Protein AF-A0A382UYC3-F1 (afdb_monomer_lite)

Secondary structure (DSSP, 8-state):
------------HHHHHHHHHHHHHHHHHHTSTTTTT--EEEEEEEEEPSEEEEEE--SSSEEEEEE-SS-EEEEETTEEEE--SEEEEEE-HHHHHHHT-----EEEEESS-EEEEEEEEE-TT-S-TTS--S--

Structure (mmCIF, N/CA/C/O backbone):
data_AF-A0A382UYC3-F1
#
_entry.id   AF-A0A382UYC3-F1
#
loop_
_atom_site.group_PDB
_atom_site.id
_atom_site.type_symbol
_atom_site.label_atom_id
_atom_site.label_alt_id
_atom_site.label_comp_id
_atom_site.label_asym_id
_atom_site.label_entity_id
_atom_site.label_seq_id
_atom_site.pdbx_PDB_ins_code
_atom_site.Cartn_x
_atom_site.Cartn_y
_atom_site.Cartn_z
_atom_site.occupancy
_atom_site.B_iso_or_equiv
_atom_site.auth_seq_id
_atom_site.auth_comp_id
_atom_site.auth_asym_id
_atom_site.auth_atom_id
_atom_site.pdbx_PDB_model_num
ATOM 1 N N . MET A 1 1 ? 4.127 17.637 6.232 1.00 26.69 1 MET A N 1
ATOM 2 C CA . MET A 1 1 ? 4.105 16.159 6.238 1.00 26.69 1 MET A CA 1
ATOM 3 C C . MET A 1 1 ? 5.330 15.734 7.036 1.00 26.69 1 MET A C 1
ATOM 5 O O . MET A 1 1 ? 6.407 16.186 6.683 1.00 26.69 1 MET A O 1
ATOM 9 N N . CYS A 1 2 ? 5.192 15.047 8.176 1.00 22.38 2 CYS A N 1
ATOM 10 C CA . CYS A 1 2 ? 6.377 14.653 8.950 1.00 22.38 2 CYS A CA 1
ATOM 11 C C . CYS A 1 2 ? 7.060 13.483 8.245 1.00 22.38 2 CYS A C 1
ATOM 13 O O . CYS A 1 2 ? 6.555 12.362 8.285 1.00 22.38 2 CYS A O 1
ATOM 15 N N . ASP A 1 3 ? 8.178 13.787 7.595 1.00 27.44 3 ASP A N 1
ATOM 16 C CA . ASP A 1 3 ? 9.109 12.823 7.032 1.00 27.44 3 ASP A CA 1
ATOM 17 C C . ASP A 1 3 ? 9.679 11.970 8.174 1.00 27.44 3 ASP A C 1
ATOM 19 O O . ASP A 1 3 ? 10.263 12.488 9.131 1.00 27.44 3 ASP A O 1
ATOM 23 N N . TRP A 1 4 ? 9.428 10.662 8.140 1.00 39.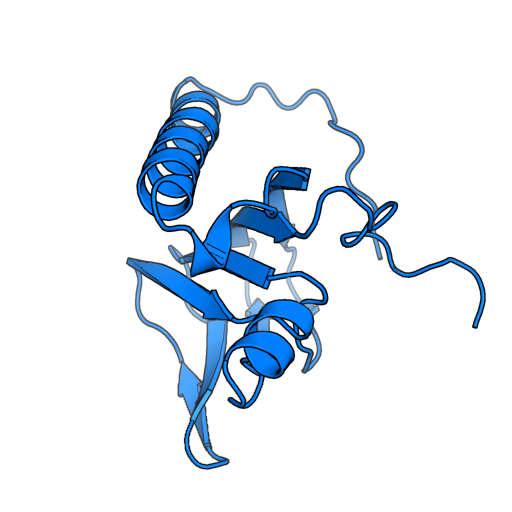66 4 TRP A N 1
ATOM 24 C CA . TRP A 1 4 ? 9.997 9.743 9.122 1.00 39.66 4 TRP A CA 1
ATOM 25 C C . TRP A 1 4 ? 11.339 9.236 8.602 1.00 39.66 4 TRP A C 1
ATOM 27 O O . TRP A 1 4 ? 11.449 8.176 7.985 1.00 39.66 4 TRP A O 1
ATOM 37 N N . THR A 1 5 ? 12.381 9.999 8.923 1.00 33.06 5 THR A N 1
ATOM 38 C CA . THR A 1 5 ? 13.711 9.460 9.217 1.00 33.06 5 THR A CA 1
ATOM 39 C C . THR A 1 5 ? 13.548 8.397 10.311 1.00 33.06 5 THR A C 1
ATOM 41 O O . THR A 1 5 ? 12.766 8.635 11.236 1.00 33.06 5 THR A O 1
ATOM 44 N N . PRO A 1 6 ? 14.233 7.236 10.261 1.00 32.38 6 PRO A N 1
ATOM 45 C CA . PRO A 1 6 ? 14.089 6.200 11.277 1.00 32.38 6 PRO A CA 1
ATOM 46 C C . PRO A 1 6 ? 14.521 6.735 12.649 1.00 32.38 6 PRO A C 1
ATOM 48 O O . PRO A 1 6 ? 15.692 6.720 13.026 1.00 32.38 6 PRO A O 1
ATOM 51 N N . GLY A 1 7 ? 13.554 7.254 13.402 1.00 27.41 7 GLY A N 1
ATOM 52 C CA . GLY A 1 7 ? 13.707 7.590 14.800 1.00 27.41 7 GLY A CA 1
ATOM 53 C C . GLY A 1 7 ? 13.835 6.297 15.588 1.00 27.41 7 GLY A C 1
ATOM 54 O O . GLY A 1 7 ? 13.069 5.358 15.376 1.00 27.41 7 GLY A O 1
ATOM 55 N N . LYS A 1 8 ? 14.810 6.263 16.498 1.00 33.44 8 LYS A N 1
ATOM 56 C CA . LYS A 1 8 ? 15.033 5.212 17.497 1.00 33.44 8 LYS A CA 1
ATOM 57 C C . LYS A 1 8 ? 13.785 5.018 18.374 1.00 33.44 8 LYS A C 1
ATOM 59 O O . LYS A 1 8 ? 13.732 5.490 19.503 1.00 33.44 8 LYS A O 1
ATOM 64 N N . SER A 1 9 ? 12.770 4.342 17.857 1.00 37.44 9 SER A N 1
ATOM 65 C CA . SER A 1 9 ? 11.746 3.691 18.663 1.00 37.44 9 SER A CA 1
ATOM 66 C C . SER A 1 9 ? 12.260 2.283 18.974 1.00 37.44 9 SER A C 1
ATOM 68 O O . SER A 1 9 ? 12.823 1.655 18.073 1.00 37.44 9 SER A O 1
ATOM 70 N N . PRO A 1 10 ? 12.129 1.765 20.209 1.00 40.53 10 PRO A N 1
ATOM 71 C CA . PRO A 1 10 ? 12.498 0.394 20.538 1.00 40.53 10 PRO A CA 1
ATOM 72 C C . PRO A 1 10 ? 11.460 -0.532 19.896 1.00 40.53 10 PRO A C 1
ATOM 74 O O . PRO A 1 10 ? 10.530 -1.010 20.540 1.00 40.53 10 PRO A O 1
ATOM 77 N N . MET A 1 11 ? 11.545 -0.704 18.581 1.00 49.94 11 MET A N 1
ATOM 78 C CA . MET A 1 11 ? 10.625 -1.541 17.835 1.00 49.94 11 MET A CA 1
ATOM 79 C C . MET A 1 11 ? 10.930 -2.989 18.195 1.00 49.94 11 MET A C 1
ATOM 81 O O . MET A 1 11 ? 12.002 -3.510 17.896 1.00 49.94 11 MET A O 1
ATOM 85 N N . GLY A 1 12 ? 9.999 -3.613 18.916 1.00 48.03 12 GLY A N 1
ATOM 86 C CA . GLY A 1 12 ? 10.095 -5.017 19.281 1.00 48.03 12 GLY A CA 1
ATOM 87 C C . GLY A 1 12 ? 10.152 -5.936 18.047 1.00 48.03 12 GLY A C 1
ATOM 88 O O . GLY A 1 12 ? 9.892 -5.496 16.924 1.00 48.03 12 GLY A O 1
ATOM 89 N N . PRO A 1 13 ? 10.431 -7.235 18.248 1.00 52.75 13 PRO A N 1
ATOM 90 C CA . PRO A 1 13 ? 10.654 -8.224 17.183 1.00 52.75 13 PRO A CA 1
ATOM 91 C C . PRO A 1 13 ? 9.578 -8.278 16.081 1.00 52.75 13 PRO A C 1
ATOM 93 O O . PRO A 1 13 ? 9.873 -8.668 14.954 1.00 52.75 13 PRO A O 1
ATOM 96 N N . ALA A 1 14 ? 8.343 -7.865 16.384 1.00 62.62 14 ALA A N 1
ATOM 97 C CA . ALA A 1 14 ? 7.197 -7.920 15.479 1.00 62.62 14 ALA A CA 1
ATOM 98 C C . ALA A 1 14 ? 7.335 -7.024 14.236 1.00 62.62 14 ALA A C 1
ATOM 100 O O . ALA A 1 14 ? 6.957 -7.435 13.143 1.00 62.62 14 ALA A O 1
ATOM 101 N N . ALA A 1 15 ? 7.903 -5.824 14.368 1.00 61.69 15 ALA A N 1
ATOM 102 C CA . ALA A 1 15 ? 7.988 -4.912 13.231 1.00 61.69 15 ALA A CA 1
ATOM 103 C C . ALA A 1 15 ? 9.185 -5.212 12.316 1.00 61.69 15 ALA A C 1
ATOM 105 O O . ALA A 1 15 ? 9.078 -5.080 11.102 1.00 61.69 15 ALA A O 1
ATOM 106 N N . THR A 1 16 ? 10.296 -5.700 12.876 1.00 64.44 16 THR A N 1
ATOM 107 C CA . THR A 1 16 ? 11.390 -6.265 12.072 1.00 64.44 16 THR A CA 1
ATOM 108 C C . THR A 1 16 ? 10.904 -7.483 11.292 1.00 64.44 16 THR A C 1
ATOM 110 O O . THR A 1 16 ? 11.181 -7.595 10.101 1.00 64.44 16 THR A O 1
ATOM 113 N N . LYS A 1 17 ? 10.129 -8.366 11.939 1.00 69.50 17 LYS A N 1
ATOM 114 C CA . LYS A 1 17 ? 9.508 -9.507 11.265 1.00 69.50 17 LYS A CA 1
ATOM 115 C C . LYS A 1 17 ? 8.581 -9.053 10.133 1.00 69.50 17 LYS A C 1
ATOM 117 O O . LYS A 1 17 ? 8.694 -9.593 9.045 1.00 69.50 17 LYS A O 1
ATOM 122 N N . TRP A 1 18 ? 7.752 -8.029 10.350 1.00 71.25 18 TRP A N 1
ATOM 123 C CA . TRP A 1 18 ? 6.901 -7.455 9.302 1.00 71.25 18 TRP A CA 1
ATOM 124 C C . TRP A 1 18 ? 7.694 -7.020 8.066 1.00 71.25 18 TRP A C 1
ATOM 126 O O . TRP A 1 18 ? 7.353 -7.402 6.951 1.00 71.25 18 TRP A O 1
ATOM 136 N N . CYS A 1 19 ? 8.772 -6.251 8.251 1.00 66.50 19 CYS A N 1
ATOM 137 C CA . CYS A 1 19 ? 9.595 -5.804 7.128 1.00 66.50 19 CYS A CA 1
ATOM 138 C C . CYS A 1 19 ? 10.196 -6.984 6.352 1.00 66.50 19 CYS A C 1
ATOM 140 O O . CYS A 1 19 ? 10.215 -6.949 5.125 1.00 66.50 19 CYS A O 1
ATOM 142 N N . MET A 1 20 ? 10.651 -8.025 7.058 1.00 69.31 20 MET A N 1
ATOM 143 C CA . MET A 1 20 ? 11.196 -9.235 6.435 1.00 69.31 20 MET A CA 1
ATOM 144 C C . MET A 1 20 ? 10.120 -10.057 5.717 1.00 69.31 20 MET A C 1
ATOM 146 O O . MET A 1 20 ? 10.349 -10.499 4.597 1.00 69.31 20 MET A O 1
ATOM 150 N N . ASP A 1 21 ? 8.945 -10.233 6.326 1.00 76.12 21 ASP A N 1
ATOM 151 C CA . ASP A 1 21 ? 7.820 -10.952 5.723 1.00 76.12 21 ASP A CA 1
ATOM 152 C C . ASP A 1 21 ? 7.339 -10.243 4.447 1.00 76.12 21 ASP A C 1
ATOM 154 O O . ASP A 1 21 ? 7.109 -10.894 3.432 1.00 76.12 21 ASP A O 1
ATOM 158 N N . MET A 1 22 ? 7.227 -8.908 4.471 1.00 75.19 22 MET A N 1
ATOM 159 C CA . MET A 1 22 ? 6.830 -8.126 3.294 1.00 75.19 22 MET A CA 1
ATOM 160 C C . MET A 1 22 ? 7.911 -8.097 2.220 1.00 75.19 22 MET A C 1
ATOM 162 O O . MET A 1 22 ? 7.581 -8.140 1.041 1.00 75.19 22 MET A O 1
ATOM 166 N N . TYR A 1 23 ? 9.190 -8.058 2.604 1.00 70.19 23 TYR A N 1
ATOM 167 C CA . TYR A 1 23 ? 10.284 -8.205 1.649 1.00 70.19 23 TYR A CA 1
ATOM 168 C C . TYR A 1 23 ? 10.208 -9.556 0.938 1.00 70.19 23 TYR A C 1
ATOM 170 O O . TYR A 1 23 ? 10.226 -9.578 -0.285 1.00 70.19 23 TYR A O 1
ATOM 178 N N . ASN A 1 24 ? 10.053 -10.657 1.679 1.00 73.88 24 ASN A N 1
ATOM 179 C CA . ASN A 1 24 ? 9.928 -11.989 1.087 1.00 73.88 24 ASN A CA 1
ATOM 180 C C . ASN A 1 24 ? 8.706 -12.078 0.165 1.00 73.88 24 ASN A C 1
ATOM 182 O O . ASN A 1 24 ? 8.845 -12.510 -0.968 1.00 73.88 24 ASN A O 1
ATOM 186 N N . LEU A 1 25 ? 7.545 -11.576 0.600 1.00 75.06 25 LEU A N 1
ATOM 187 C CA . LEU A 1 25 ? 6.344 -11.539 -0.238 1.00 75.06 25 LEU A CA 1
ATOM 188 C C . LEU A 1 25 ? 6.547 -10.699 -1.510 1.00 75.06 25 LEU A C 1
ATOM 190 O O . LEU A 1 25 ? 6.082 -11.075 -2.581 1.00 75.06 25 LEU A O 1
ATOM 194 N N . ASN A 1 26 ? 7.240 -9.562 -1.410 1.00 73.06 26 ASN A N 1
ATOM 195 C CA . ASN A 1 26 ? 7.586 -8.754 -2.574 1.00 73.06 26 ASN A CA 1
ATOM 196 C C . ASN A 1 26 ? 8.556 -9.501 -3.498 1.00 73.06 26 ASN A C 1
ATOM 198 O O . ASN A 1 26 ? 8.372 -9.447 -4.704 1.00 73.06 26 ASN A O 1
ATOM 202 N N . MET A 1 27 ? 9.542 -10.222 -2.956 1.00 72.69 27 MET A N 1
ATOM 203 C CA . MET A 1 27 ? 10.442 -11.068 -3.746 1.00 72.69 27 MET A CA 1
ATOM 204 C C . MET A 1 27 ? 9.687 -12.196 -4.460 1.00 72.69 27 MET A C 1
ATOM 206 O O . MET A 1 27 ? 9.929 -12.403 -5.642 1.00 72.69 27 MET A O 1
ATOM 210 N N . ASP A 1 28 ? 8.726 -12.844 -3.798 1.00 74.12 28 ASP A N 1
ATOM 211 C CA . ASP A 1 28 ? 7.874 -13.872 -4.414 1.00 74.1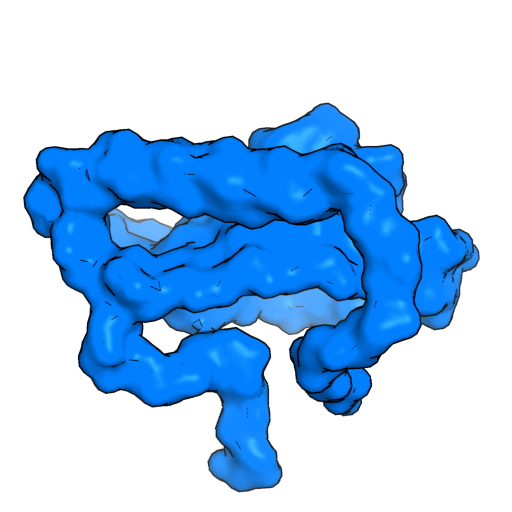2 28 ASP A CA 1
ATOM 212 C C . ASP A 1 28 ? 7.035 -13.292 -5.573 1.00 74.12 28 ASP A C 1
ATOM 214 O O . ASP A 1 28 ? 6.801 -13.959 -6.577 1.00 74.12 28 ASP A O 1
ATOM 218 N N . ILE A 1 29 ? 6.596 -12.030 -5.465 1.00 69.69 29 ILE A N 1
ATOM 219 C CA . ILE A 1 29 ? 5.886 -11.312 -6.542 1.00 69.69 29 ILE A CA 1
ATOM 220 C C . ILE A 1 29 ? 6.850 -10.878 -7.663 1.00 69.69 29 ILE A C 1
ATOM 222 O O . ILE A 1 29 ? 6.458 -10.825 -8.826 1.00 69.69 29 ILE A O 1
ATOM 226 N N . LEU A 1 30 ? 8.107 -10.575 -7.328 1.00 65.75 30 LEU A N 1
ATOM 227 C CA . LEU A 1 30 ? 9.161 -10.150 -8.258 1.00 65.75 30 LEU A CA 1
ATOM 228 C C . LEU A 1 30 ? 9.699 -11.274 -9.151 1.00 65.75 30 LEU A C 1
ATOM 230 O O . LEU A 1 30 ? 10.353 -10.974 -10.149 1.00 65.75 30 LEU A O 1
ATOM 234 N N . GLU A 1 31 ? 9.447 -12.541 -8.817 1.00 65.81 31 GLU A N 1
ATOM 235 C CA . GLU A 1 31 ? 9.776 -13.672 -9.698 1.00 65.81 31 GLU A CA 1
ATOM 236 C C . GLU A 1 31 ? 8.932 -13.684 -10.989 1.00 65.81 31 GLU A C 1
ATOM 238 O O . GLU A 1 31 ? 9.241 -14.423 -11.923 1.00 65.81 31 GLU A O 1
ATOM 243 N N . ASP A 1 32 ? 7.894 -12.848 -11.072 1.00 67.81 32 ASP A N 1
ATOM 244 C CA . ASP A 1 32 ? 7.127 -12.598 -12.289 1.00 67.81 32 ASP A CA 1
ATOM 245 C C . ASP A 1 32 ? 7.760 -11.447 -13.100 1.00 67.81 32 ASP A C 1
ATOM 247 O O . ASP A 1 32 ? 7.933 -10.326 -12.609 1.00 67.81 32 ASP A O 1
ATOM 251 N N . ASP A 1 33 ? 8.075 -11.719 -14.373 1.00 70.62 33 ASP A N 1
ATOM 252 C CA . ASP A 1 33 ? 8.667 -10.775 -15.334 1.00 70.62 33 ASP A CA 1
ATOM 253 C C . ASP A 1 33 ? 7.888 -9.452 -15.440 1.00 70.62 33 ASP A C 1
ATOM 255 O O . ASP A 1 33 ? 8.466 -8.408 -15.755 1.00 70.62 33 ASP A O 1
ATOM 259 N N . LEU A 1 34 ? 6.581 -9.468 -15.152 1.00 64.62 34 LEU A N 1
ATOM 260 C CA . LEU A 1 34 ? 5.759 -8.263 -15.096 1.00 64.62 34 LEU A CA 1
ATOM 261 C C . LEU A 1 34 ? 6.238 -7.307 -13.999 1.00 64.62 34 LEU A C 1
ATOM 263 O O . LEU A 1 34 ? 6.169 -6.097 -14.183 1.00 64.62 34 LEU A O 1
ATOM 267 N N . TYR A 1 35 ? 6.748 -7.797 -12.874 1.00 66.25 35 TYR A N 1
ATOM 268 C CA . TYR A 1 35 ? 7.149 -6.968 -11.735 1.00 66.25 35 TYR A CA 1
ATOM 269 C C . TYR A 1 35 ? 8.669 -6.816 -11.597 1.00 66.25 35 TYR A C 1
ATOM 271 O O . TYR A 1 35 ? 9.112 -6.019 -10.776 1.00 66.25 35 TYR A O 1
ATOM 279 N N . GLY A 1 36 ? 9.475 -7.478 -12.434 1.00 64.31 36 GLY A N 1
ATOM 280 C CA . GLY A 1 36 ? 10.930 -7.631 -12.266 1.00 64.31 36 GLY A CA 1
ATOM 281 C C . GLY A 1 36 ? 11.782 -6.360 -12.068 1.00 64.31 36 GLY A C 1
ATOM 282 O O . GLY A 1 36 ? 12.923 -6.460 -11.619 1.00 64.31 36 GLY A O 1
ATOM 283 N N . ASN A 1 37 ? 11.264 -5.154 -12.343 1.00 70.31 37 ASN A N 1
ATOM 284 C CA . ASN A 1 37 ? 11.961 -3.891 -12.049 1.00 70.31 37 ASN A CA 1
ATOM 285 C C . ASN A 1 37 ? 11.597 -3.266 -10.679 1.00 70.31 37 ASN A C 1
ATOM 287 O O . ASN A 1 37 ? 12.137 -2.217 -10.345 1.00 70.31 37 ASN A O 1
ATOM 291 N N . THR A 1 38 ? 10.735 -3.849 -9.835 1.00 68.12 38 THR A N 1
ATOM 292 C CA . THR A 1 38 ? 10.297 -3.197 -8.576 1.00 68.12 38 THR A CA 1
ATOM 293 C C . THR A 1 38 ? 11.229 -3.396 -7.371 1.00 68.12 38 THR A C 1
ATOM 295 O O . THR A 1 38 ? 10.772 -3.627 -6.250 1.00 68.12 38 THR A O 1
ATOM 298 N N . ASN A 1 39 ? 12.547 -3.312 -7.582 1.00 70.62 39 ASN A N 1
ATOM 299 C CA . ASN A 1 39 ? 13.551 -3.521 -6.525 1.00 70.62 39 ASN A CA 1
ATOM 300 C C . ASN A 1 39 ? 13.837 -2.265 -5.681 1.00 70.62 39 ASN A C 1
ATOM 302 O O . ASN A 1 39 ? 14.606 -2.341 -4.723 1.00 70.62 39 ASN A O 1
ATOM 306 N N . ASN A 1 40 ? 13.231 -1.115 -5.996 1.00 79.50 40 ASN A N 1
ATOM 307 C CA . ASN A 1 40 ? 13.231 0.034 -5.096 1.00 79.50 40 ASN A CA 1
ATOM 308 C C . ASN A 1 40 ? 12.037 -0.086 -4.149 1.00 79.50 40 ASN A C 1
ATOM 310 O O . ASN A 1 40 ? 10.895 0.134 -4.550 1.00 79.50 40 ASN A O 1
ATOM 314 N N . PHE A 1 41 ? 12.291 -0.445 -2.893 1.00 80.31 41 PHE A N 1
ATOM 315 C CA . PHE A 1 41 ? 11.241 -0.663 -1.905 1.00 80.31 41 PHE A CA 1
ATOM 316 C C . PHE A 1 41 ? 11.488 0.081 -0.595 1.00 80.31 41 PHE A C 1
ATOM 318 O O . PHE A 1 41 ? 12.623 0.337 -0.189 1.00 80.31 41 PHE A O 1
ATOM 325 N N . LYS A 1 42 ? 10.397 0.402 0.105 1.00 78.62 42 LYS A N 1
ATOM 326 C CA . LYS A 1 42 ? 10.431 1.017 1.434 1.00 78.62 42 LYS A CA 1
ATOM 327 C C . LYS A 1 42 ? 9.365 0.410 2.332 1.00 78.62 42 LYS A C 1
ATOM 329 O O . LYS A 1 42 ? 8.172 0.554 2.086 1.00 78.62 42 LYS A O 1
ATOM 334 N N . SER A 1 43 ? 9.800 -0.188 3.435 1.00 76.81 43 SER A N 1
ATOM 335 C CA . SER A 1 43 ? 8.932 -0.493 4.572 1.00 76.81 43 SER A CA 1
ATOM 336 C C . SER A 1 43 ? 8.871 0.707 5.516 1.00 76.81 43 SER A C 1
ATOM 338 O O . SER A 1 43 ? 9.912 1.273 5.860 1.00 76.81 43 SER A O 1
ATOM 340 N N . SER A 1 44 ? 7.685 1.076 5.987 1.00 70.56 44 SER A N 1
ATOM 341 C CA . SER A 1 44 ? 7.511 2.116 7.000 1.00 70.56 44 SER A CA 1
ATOM 342 C C . 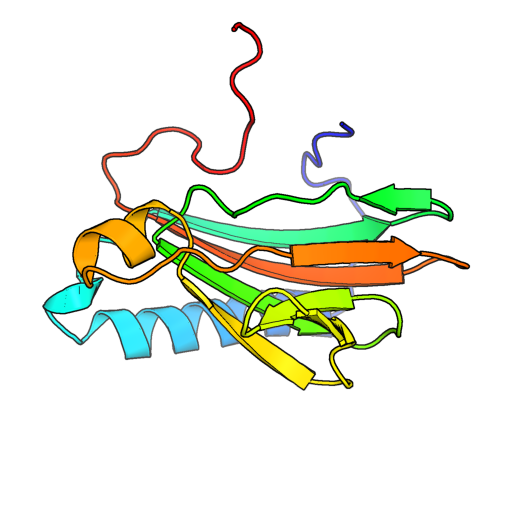SER A 1 44 ? 6.474 1.716 8.044 1.00 70.56 44 SER A C 1
ATOM 344 O O . SER A 1 44 ? 5.436 1.141 7.728 1.00 70.56 44 SER A O 1
ATOM 346 N N . LEU A 1 45 ? 6.754 2.059 9.300 1.00 71.56 45 LEU A N 1
ATOM 347 C CA . LEU A 1 45 ? 5.762 2.079 10.367 1.00 71.56 45 LEU A CA 1
ATOM 348 C C . LEU A 1 45 ? 5.359 3.536 10.574 1.00 71.56 45 LEU A C 1
ATOM 350 O O . LEU A 1 45 ? 6.158 4.343 11.046 1.00 71.56 45 LEU A O 1
ATOM 354 N N . LEU A 1 46 ? 4.127 3.875 10.215 1.00 71.38 46 LEU A N 1
ATOM 355 C CA . LEU A 1 46 ? 3.602 5.224 10.361 1.00 71.38 46 LEU A CA 1
ATOM 356 C C . LEU A 1 46 ? 2.671 5.282 11.565 1.00 71.38 46 LEU A C 1
ATOM 358 O O . LEU A 1 46 ? 1.725 4.506 11.680 1.00 71.38 46 LEU A O 1
ATOM 362 N N . LYS A 1 47 ? 2.949 6.219 12.472 1.00 73.75 47 LYS A N 1
ATOM 363 C CA . LYS A 1 47 ? 2.046 6.565 13.566 1.00 73.75 47 LYS A CA 1
ATOM 364 C C . LYS A 1 47 ? 1.250 7.797 13.169 1.00 73.75 47 LYS A C 1
ATOM 366 O O . LYS A 1 47 ? 1.798 8.895 13.094 1.00 73.75 47 LYS A O 1
ATOM 371 N N . TYR A 1 48 ? -0.043 7.621 12.972 1.00 70.25 48 TYR A N 1
ATOM 372 C CA . TYR A 1 48 ? -0.967 8.719 12.760 1.00 70.25 48 TYR A CA 1
ATOM 373 C C . TYR A 1 48 ? -1.569 9.136 14.100 1.00 70.25 48 TYR A C 1
ATOM 375 O O . TYR A 1 48 ? -2.061 8.317 14.880 1.00 70.25 48 TYR A O 1
ATOM 383 N N . HIS A 1 49 ? -1.487 10.430 14.389 1.00 69.62 49 HIS A N 1
ATOM 384 C CA . HIS A 1 49 ? -2.258 11.044 15.463 1.00 69.62 49 HIS A CA 1
ATOM 385 C C . HIS A 1 49 ? -3.674 11.353 14.964 1.00 69.62 49 HIS A C 1
ATOM 387 O O . HIS A 1 49 ? -3.949 11.245 13.767 1.00 69.62 49 HIS A O 1
ATOM 393 N N . LYS A 1 50 ? -4.563 11.762 15.878 1.00 73.81 50 LYS A N 1
ATOM 394 C CA . LYS A 1 50 ? -5.917 12.199 15.524 1.00 73.81 50 LYS A CA 1
ATOM 395 C C . LYS A 1 50 ? -5.860 13.211 14.376 1.00 73.81 50 LYS A C 1
ATOM 397 O O . LYS A 1 50 ? -5.177 14.228 14.489 1.00 73.81 50 LYS A O 1
ATOM 402 N N . GLY A 1 51 ? -6.559 12.924 13.284 1.00 73.50 51 GLY A N 1
ATOM 403 C CA . GLY A 1 51 ? -6.451 13.703 12.057 1.00 73.50 51 GLY A CA 1
ATOM 404 C C . GLY A 1 51 ? -6.992 12.979 10.831 1.00 73.50 51 GLY A C 1
ATOM 405 O O . GLY A 1 51 ? -7.690 11.969 10.928 1.00 73.50 51 GLY A O 1
ATOM 406 N N . TYR A 1 52 ? -6.672 13.529 9.665 1.00 77.69 52 TYR A N 1
ATOM 407 C CA . TYR A 1 52 ? -7.135 13.039 8.376 1.00 77.69 52 TYR A CA 1
ATOM 408 C C . TYR A 1 52 ? -5.984 13.065 7.373 1.00 77.69 52 TYR A C 1
ATOM 410 O O . TYR A 1 52 ? -5.316 14.089 7.223 1.00 77.69 52 TYR A O 1
ATOM 418 N N . ILE A 1 53 ? -5.760 11.939 6.701 1.00 82.62 53 ILE A N 1
ATOM 419 C CA . ILE A 1 53 ? -4.951 11.884 5.486 1.00 82.62 53 ILE A CA 1
ATOM 420 C C . ILE A 1 53 ? -5.913 12.077 4.322 1.00 82.62 53 ILE A C 1
ATOM 422 O O . ILE A 1 53 ? -6.900 11.346 4.214 1.00 82.62 53 ILE A O 1
ATOM 426 N N . GLY A 1 54 ? -5.608 13.072 3.489 1.00 85.50 54 GLY A N 1
ATOM 427 C CA . GLY A 1 54 ? -6.371 13.418 2.298 1.00 85.50 54 GLY A CA 1
ATOM 428 C C . GLY A 1 54 ? -6.559 12.262 1.322 1.00 85.50 54 GLY A C 1
ATOM 429 O O . GLY A 1 54 ? -5.907 11.224 1.408 1.00 85.50 54 GLY A O 1
ATOM 430 N N . GLU A 1 55 ? -7.459 12.481 0.374 1.00 93.00 55 GLU A N 1
ATOM 431 C CA . GLU A 1 55 ? -7.666 11.581 -0.759 1.00 93.00 55 GLU A CA 1
ATOM 432 C C . GLU A 1 55 ? -6.426 11.646 -1.653 1.00 93.00 55 GLU A C 1
ATOM 434 O O . GLU A 1 55 ? -6.006 12.738 -2.040 1.00 93.00 55 GLU A O 1
ATOM 439 N N . HIS A 1 56 ? -5.806 10.499 -1.919 1.00 91.25 56 HIS A N 1
ATOM 440 C CA . HIS A 1 56 ? -4.601 10.412 -2.740 1.00 91.25 56 HIS A CA 1
ATOM 441 C C . HIS A 1 56 ? -4.434 9.015 -3.346 1.00 91.25 56 HIS A C 1
ATOM 443 O O . HIS A 1 56 ? -5.160 8.077 -3.008 1.00 91.25 56 HIS A O 1
ATOM 449 N N . THR A 1 57 ? -3.461 8.901 -4.244 1.00 92.69 57 THR A N 1
ATOM 450 C CA . THR A 1 57 ? -2.905 7.645 -4.747 1.00 92.69 57 THR A CA 1
ATOM 451 C C . THR A 1 57 ? -1.436 7.549 -4.337 1.00 92.69 57 THR A C 1
ATOM 453 O O . THR A 1 57 ? -0.799 8.553 -4.005 1.00 92.69 57 THR A O 1
ATOM 456 N N . ASP A 1 58 ? -0.896 6.332 -4.340 1.00 88.44 58 ASP A N 1
ATOM 457 C CA . ASP A 1 58 ? 0.530 6.108 -4.111 1.00 88.44 58 ASP A CA 1
ATOM 458 C C . ASP A 1 58 ? 1.293 6.195 -5.430 1.00 88.44 58 ASP A C 1
ATOM 460 O O . ASP A 1 58 ? 0.900 5.574 -6.411 1.00 88.44 58 ASP A O 1
ATOM 464 N N . ARG A 1 59 ? 2.438 6.880 -5.451 1.00 87.06 59 ARG A N 1
ATOM 465 C CA . ARG A 1 59 ? 3.245 7.044 -6.674 1.00 87.06 59 ARG A CA 1
ATOM 466 C C . ARG A 1 59 ? 3.859 5.733 -7.195 1.00 87.06 59 ARG A C 1
ATOM 468 O O . ARG A 1 59 ? 4.154 5.640 -8.383 1.00 87.06 59 ARG A O 1
ATOM 475 N N . GLY A 1 60 ? 4.110 4.761 -6.314 1.00 86.12 60 GLY A N 1
ATOM 476 C CA . GLY A 1 60 ? 4.847 3.524 -6.613 1.00 86.12 60 GLY A CA 1
ATOM 477 C C . GLY A 1 60 ? 4.107 2.524 -7.511 1.00 86.12 60 GLY A C 1
ATOM 478 O O . GLY A 1 60 ? 3.062 2.815 -8.092 1.00 86.12 60 GLY A O 1
ATOM 479 N N . THR A 1 61 ? 4.660 1.318 -7.632 1.00 88.25 61 THR A N 1
ATOM 480 C CA . THR A 1 61 ? 4.032 0.203 -8.356 1.00 88.25 61 THR A CA 1
ATOM 481 C C . THR A 1 61 ? 3.021 -0.523 -7.480 1.00 88.25 61 THR A C 1
ATOM 483 O O . THR A 1 61 ? 1.857 -0.634 -7.866 1.00 88.25 61 THR A O 1
ATOM 486 N N . LEU A 1 62 ? 3.452 -0.989 -6.305 1.00 86.94 62 LEU A N 1
ATOM 487 C CA . LEU A 1 62 ? 2.609 -1.700 -5.347 1.00 86.94 62 LEU A CA 1
ATOM 488 C C . LEU A 1 62 ? 2.709 -1.064 -3.967 1.00 86.94 62 LEU A C 1
ATOM 490 O O . LEU A 1 62 ? 3.788 -0.667 -3.521 1.00 86.94 62 LEU A O 1
ATOM 494 N N . SER A 1 63 ? 1.577 -1.060 -3.278 1.00 88.38 63 SER A N 1
ATOM 495 C CA . SER A 1 63 ? 1.477 -0.722 -1.866 1.00 88.38 63 SER A CA 1
ATOM 496 C C . SER A 1 63 ? 0.864 -1.889 -1.116 1.00 88.38 63 SER A C 1
ATOM 498 O O . SER A 1 63 ? -0.157 -2.440 -1.524 1.00 88.38 63 SER A O 1
ATOM 500 N N . PHE A 1 64 ? 1.479 -2.230 0.005 1.00 87.12 64 PHE A N 1
ATOM 501 C CA . PHE A 1 64 ? 1.029 -3.226 0.958 1.00 87.12 64 PHE A CA 1
ATOM 502 C C . PHE A 1 64 ? 0.730 -2.485 2.249 1.00 87.12 64 PHE A C 1
ATOM 504 O O . PHE A 1 64 ? 1.616 -1.850 2.826 1.00 87.12 64 PHE A O 1
ATOM 511 N N . VAL A 1 65 ? -0.512 -2.558 2.704 1.00 86.00 65 VAL A N 1
ATOM 512 C CA . VAL A 1 65 ? -0.963 -1.871 3.911 1.00 86.00 65 VAL A CA 1
ATOM 513 C C . VAL A 1 65 ? -1.619 -2.883 4.821 1.00 86.00 65 VAL A C 1
ATOM 515 O O . VAL A 1 65 ? -2.628 -3.494 4.470 1.00 86.00 65 VAL A O 1
ATOM 518 N N . TYR A 1 66 ? -1.055 -3.048 6.012 1.00 82.94 66 TYR A N 1
ATOM 519 C CA . TYR A 1 66 ? -1.691 -3.824 7.062 1.00 82.94 66 TYR A CA 1
ATOM 520 C C . TYR A 1 66 ? -2.524 -2.912 7.946 1.00 82.94 66 TYR A C 1
ATOM 522 O O . TYR A 1 66 ? -2.012 -2.051 8.669 1.00 82.94 66 TYR A O 1
ATOM 530 N N . ASN A 1 67 ? -3.833 -3.089 7.838 1.00 82.25 67 ASN A N 1
ATOM 531 C CA . ASN A 1 67 ? -4.833 -2.319 8.541 1.00 82.25 67 ASN A CA 1
ATOM 532 C C . ASN A 1 67 ? -5.251 -3.064 9.814 1.00 82.25 67 ASN A C 1
ATOM 534 O O . ASN A 1 67 ? -5.851 -4.130 9.736 1.00 82.25 67 ASN A O 1
ATOM 538 N N . GLU A 1 68 ? -4.966 -2.498 10.983 1.00 80.69 68 GLU A N 1
ATOM 539 C CA . GLU A 1 68 ? -5.448 -3.021 12.278 1.00 80.69 68 GLU A CA 1
ATOM 540 C C . GLU A 1 68 ? -6.474 -2.098 12.948 1.00 80.69 68 GLU A C 1
ATOM 542 O O . GLU A 1 68 ? -7.007 -2.408 14.015 1.00 80.69 68 GLU A O 1
ATOM 547 N N . TYR A 1 69 ? -6.727 -0.938 12.343 1.00 82.81 69 TYR A N 1
ATOM 548 C CA . TYR A 1 69 ? -7.557 0.115 12.907 1.00 82.81 69 TYR A CA 1
ATOM 549 C C . TYR A 1 69 ? -8.643 0.517 11.908 1.00 82.81 69 TYR A C 1
ATOM 551 O O . TYR A 1 69 ? -8.368 0.587 10.708 1.00 82.81 69 TYR A O 1
ATOM 559 N N . PRO A 1 70 ? -9.844 0.888 12.379 1.00 86.81 70 PRO A N 1
ATOM 560 C CA . PRO A 1 70 ? -10.855 1.468 11.506 1.00 86.81 70 PRO A CA 1
ATOM 561 C C . PRO A 1 70 ? -10.365 2.781 10.875 1.00 86.81 70 PRO A C 1
ATOM 563 O O . PRO A 1 70 ? -9.381 3.399 11.311 1.00 86.81 70 PRO A O 1
ATOM 566 N N . GLY A 1 71 ? -11.074 3.208 9.837 1.00 88.94 71 GLY A N 1
ATOM 567 C CA . GLY A 1 71 ? -10.899 4.502 9.196 1.00 88.94 71 GLY A CA 1
ATOM 568 C C . GLY A 1 71 ? -9.978 4.525 7.978 1.00 88.94 71 GLY A C 1
ATOM 569 O O . GLY A 1 71 ? -9.663 5.614 7.507 1.00 88.94 71 GLY A O 1
ATOM 570 N N . LEU A 1 72 ? -9.545 3.377 7.449 1.00 90.88 72 LEU A N 1
ATOM 571 C CA . LEU A 1 72 ? -8.935 3.304 6.116 1.00 90.88 72 LEU A CA 1
ATOM 572 C C . LEU A 1 72 ? -10.043 3.137 5.079 1.00 90.88 72 LEU A C 1
ATOM 574 O O . LEU A 1 72 ? -10.811 2.183 5.161 1.00 90.88 72 LEU A O 1
ATOM 578 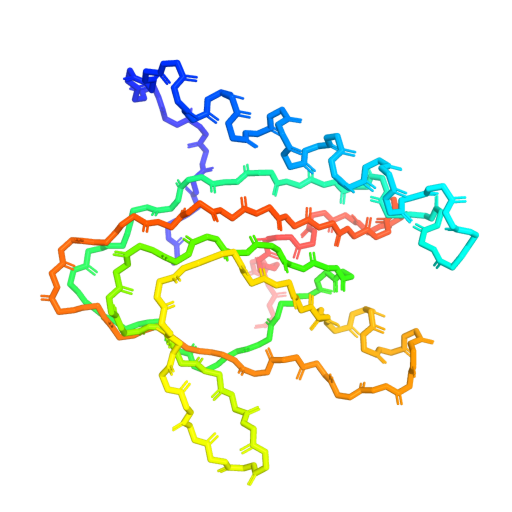N N . TYR A 1 73 ? -10.115 4.039 4.105 1.00 94.75 73 TYR A N 1
ATOM 579 C CA . TYR A 1 73 ? -11.118 3.992 3.046 1.00 94.75 73 TYR A CA 1
ATOM 580 C C . TYR A 1 73 ? -10.449 3.913 1.683 1.00 94.75 73 TYR A C 1
ATOM 582 O O . TYR A 1 73 ? -9.479 4.626 1.430 1.00 94.75 73 TYR A O 1
ATOM 590 N N . ILE A 1 74 ? -11.024 3.109 0.797 1.00 95.62 74 ILE A N 1
ATOM 591 C CA . ILE A 1 74 ? -10.666 3.046 -0.620 1.00 95.62 74 ILE A CA 1
ATOM 592 C C . ILE A 1 74 ? -11.847 3.466 -1.486 1.00 95.62 74 ILE A C 1
ATOM 594 O O . ILE A 1 74 ? -13.002 3.357 -1.060 1.00 95.62 74 ILE A O 1
ATOM 598 N N . ARG A 1 75 ? -11.575 3.929 -2.706 1.00 95.94 75 ARG A N 1
ATOM 599 C CA . ARG A 1 75 ? -12.622 4.268 -3.669 1.00 95.94 75 ARG A CA 1
ATOM 600 C C . ARG A 1 75 ? -12.886 3.104 -4.614 1.00 95.94 75 ARG A C 1
ATOM 602 O O . ARG A 1 75 ? -12.020 2.703 -5.383 1.00 95.94 75 ARG A O 1
ATOM 609 N N . VAL A 1 76 ? -14.106 2.576 -4.583 1.00 91.81 76 VAL A N 1
ATOM 610 C CA . VAL A 1 76 ? -14.564 1.495 -5.465 1.00 91.81 76 VAL A CA 1
ATOM 611 C C . VAL A 1 76 ? -15.852 1.953 -6.132 1.00 91.81 76 VAL A C 1
ATOM 613 O O . VAL A 1 76 ? -16.791 2.335 -5.447 1.00 91.81 76 VAL A O 1
ATOM 616 N N . ASN A 1 77 ? -15.905 1.940 -7.467 1.00 91.19 77 ASN A N 1
ATOM 617 C CA . ASN A 1 77 ? -17.074 2.389 -8.238 1.00 91.19 77 ASN A CA 1
ATOM 618 C C . ASN A 1 77 ? -17.572 3.799 -7.846 1.00 91.19 77 ASN A C 1
ATOM 620 O O . ASN A 1 77 ? -18.772 4.030 -7.753 1.00 91.19 77 ASN A O 1
ATOM 624 N N . ASN A 1 78 ? -16.644 4.740 -7.624 1.00 91.69 78 ASN A N 1
ATOM 625 C CA . ASN A 1 78 ? -16.901 6.109 -7.140 1.00 91.69 78 ASN A CA 1
ATOM 626 C C . ASN A 1 78 ? -17.511 6.216 -5.730 1.00 91.69 78 ASN A C 1
ATOM 628 O O . ASN A 1 78 ? -17.898 7.308 -5.318 1.00 91.69 78 ASN A O 1
ATOM 632 N N . GLU A 1 79 ? -17.536 5.128 -4.963 1.00 95.88 79 GLU A N 1
ATOM 633 C CA . GLU A 1 79 ? -17.984 5.119 -3.574 1.00 95.88 79 GLU A CA 1
ATOM 634 C C . GLU A 1 79 ? -16.816 4.858 -2.622 1.00 95.88 79 GLU A C 1
ATOM 636 O O . GLU A 1 79 ? -15.907 4.076 -2.908 1.00 95.88 79 GLU A O 1
ATOM 641 N N . TRP A 1 80 ? -16.841 5.525 -1.468 1.00 97.12 80 TRP A N 1
ATOM 642 C CA . TRP A 1 80 ? -15.864 5.304 -0.408 1.00 97.12 80 TRP A CA 1
ATOM 643 C C . TRP A 1 80 ? -16.271 4.101 0.431 1.00 97.12 80 TRP A C 1
ATOM 645 O O . TRP A 1 80 ? -17.304 4.124 1.100 1.00 97.12 80 TRP A O 1
ATOM 655 N N . LYS A 1 81 ? -15.423 3.075 0.434 1.00 96.25 81 LYS A N 1
ATOM 656 C CA . LYS A 1 81 ? -15.602 1.867 1.231 1.00 96.25 81 LYS A CA 1
ATOM 657 C C . LYS A 1 81 ? -14.539 1.798 2.317 1.00 96.25 81 LYS A C 1
ATOM 659 O O . LYS A 1 81 ? -13.350 1.872 2.018 1.00 96.25 81 LYS A O 1
ATOM 664 N N . GLU A 1 82 ? -14.973 1.644 3.564 1.00 95.00 82 GLU A N 1
ATOM 665 C CA . GLU A 1 82 ? -14.066 1.361 4.677 1.00 95.00 82 GLU A CA 1
ATOM 666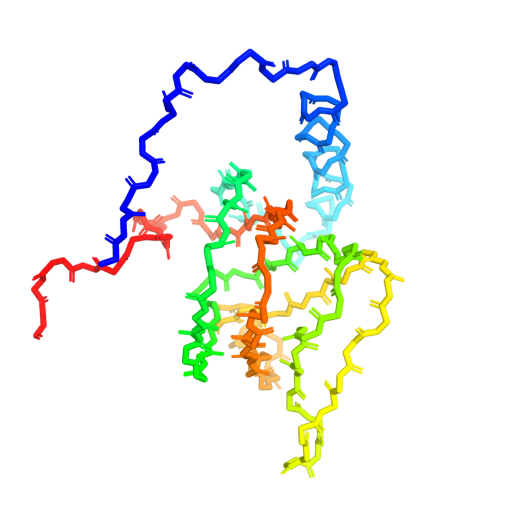 C C . GLU A 1 82 ? -13.529 -0.067 4.563 1.00 95.00 82 GLU A C 1
ATOM 668 O O . GLU A 1 82 ? -14.271 -0.993 4.226 1.00 95.00 82 GLU A O 1
ATOM 673 N N . LEU A 1 83 ? -12.236 -0.232 4.814 1.00 91.44 83 LEU A N 1
ATOM 674 C CA . LEU A 1 83 ? -11.585 -1.530 4.844 1.00 91.44 83 LEU A CA 1
ATOM 675 C C . LEU A 1 83 ? -11.620 -2.123 6.252 1.00 91.44 83 LEU A C 1
ATOM 677 O O . LEU A 1 83 ? -11.325 -1.440 7.235 1.00 91.44 83 LEU A O 1
ATOM 681 N N . ASP A 1 84 ? -11.923 -3.418 6.315 1.00 89.50 84 ASP A N 1
ATOM 682 C CA . ASP A 1 84 ? -11.793 -4.230 7.523 1.00 89.50 84 ASP A CA 1
ATOM 683 C C . ASP A 1 84 ? -10.318 -4.396 7.927 1.00 89.50 84 ASP A C 1
ATOM 685 O O . ASP A 1 84 ? -9.394 -3.928 7.254 1.00 89.50 84 ASP A O 1
ATOM 689 N N . ASN A 1 85 ? -10.077 -5.088 9.038 1.00 83.94 85 ASN A N 1
ATOM 690 C CA . ASN A 1 85 ? -8.722 -5.423 9.454 1.00 83.94 85 ASN A CA 1
ATOM 691 C C . ASN A 1 85 ? -8.110 -6.488 8.529 1.00 83.94 85 ASN A C 1
ATOM 693 O O . ASN A 1 85 ? -8.754 -7.493 8.225 1.00 83.94 85 ASN A O 1
ATOM 697 N N . GLY A 1 86 ? -6.855 -6.299 8.121 1.00 82.81 86 GLY A N 1
ATOM 698 C CA . GLY A 1 86 ? -6.149 -7.243 7.255 1.00 82.81 86 GLY A CA 1
ATOM 699 C C . GLY A 1 86 ? -5.004 -6.630 6.455 1.00 82.81 86 GLY A C 1
ATOM 700 O O . GLY A 1 86 ? -4.730 -5.433 6.539 1.00 82.81 86 GLY A O 1
ATOM 701 N N . LEU A 1 87 ? -4.328 -7.477 5.673 1.00 83.69 87 LEU A N 1
ATOM 702 C CA . LEU A 1 87 ? -3.352 -7.051 4.671 1.00 83.69 87 LEU A CA 1
ATOM 703 C C . LEU A 1 87 ? -4.078 -6.723 3.366 1.00 83.69 87 LEU A C 1
ATOM 705 O O . LEU A 1 87 ? -4.787 -7.562 2.814 1.00 83.69 87 LEU A O 1
ATOM 709 N N . PHE A 1 88 ? -3.834 -5.524 2.857 1.00 88.00 88 PHE A N 1
ATOM 710 C CA . PHE A 1 88 ? -4.330 -5.059 1.573 1.00 88.00 88 PHE A CA 1
ATOM 711 C C . PHE A 1 88 ? -3.162 -4.767 0.649 1.00 88.00 88 PHE A C 1
ATOM 713 O O . PHE A 1 88 ? -2.144 -4.229 1.079 1.00 88.00 88 PHE A O 1
ATOM 720 N N . ILE A 1 89 ? -3.330 -5.129 -0.618 1.00 88.12 89 ILE A N 1
ATOM 721 C CA . ILE A 1 89 ? -2.346 -4.907 -1.670 1.00 88.12 89 ILE A CA 1
ATOM 722 C C . ILE A 1 89 ? -3.060 -4.174 -2.795 1.00 88.12 89 ILE A C 1
ATOM 724 O O . ILE A 1 89 ? -4.132 -4.604 -3.229 1.00 88.12 89 ILE A O 1
ATOM 728 N N . TRP A 1 90 ? -2.493 -3.069 -3.264 1.00 90.81 90 TRP A N 1
ATOM 729 C CA . TRP A 1 90 ? -3.050 -2.329 -4.389 1.00 90.81 90 TRP A CA 1
ATOM 730 C C . TRP A 1 90 ? -1.978 -1.722 -5.284 1.00 90.81 90 TRP A C 1
ATOM 732 O O . TRP A 1 90 ? -0.812 -1.601 -4.911 1.00 90.81 90 TRP A O 1
ATOM 742 N N . LEU A 1 91 ? -2.408 -1.344 -6.489 1.00 89.62 91 LEU A N 1
ATOM 743 C CA . LEU A 1 91 ? -1.580 -0.644 -7.461 1.00 89.62 91 LEU A CA 1
ATOM 744 C C . LEU A 1 91 ? -1.484 0.842 -7.105 1.00 89.62 91 LEU A C 1
ATOM 746 O O . LEU A 1 91 ? -2.510 1.508 -6.920 1.00 89.62 91 LEU A O 1
ATOM 750 N N . GLY A 1 92 ? -0.254 1.349 -7.078 1.00 89.88 92 GLY A N 1
ATOM 751 C CA . GLY A 1 92 ? 0.018 2.779 -7.184 1.00 89.88 92 GLY A CA 1
ATOM 752 C C . GLY A 1 92 ? 0.002 3.250 -8.643 1.00 89.88 92 GLY A C 1
ATOM 753 O O . GLY A 1 92 ? -0.280 2.474 -9.558 1.00 89.88 92 GLY A O 1
ATOM 754 N N . ASP A 1 93 ? 0.317 4.520 -8.880 1.00 91.12 93 ASP A N 1
ATOM 755 C CA . ASP A 1 93 ? 0.252 5.186 -10.184 1.00 91.12 93 ASP A CA 1
ATOM 756 C C . ASP A 1 93 ? 1.079 4.471 -11.264 1.00 91.12 93 ASP A C 1
ATOM 758 O O . ASP A 1 93 ? 0.635 4.320 -12.408 1.00 91.12 93 ASP A O 1
ATOM 762 N N . MET A 1 94 ? 2.279 3.995 -10.916 1.00 88.38 94 MET A N 1
ATOM 763 C CA . MET A 1 94 ? 3.154 3.298 -11.865 1.00 88.38 94 MET A CA 1
ATOM 764 C C . MET A 1 94 ? 2.610 1.918 -12.223 1.00 88.38 94 MET A C 1
ATOM 766 O O . MET A 1 94 ? 2.592 1.554 -13.400 1.00 88.38 94 MET A O 1
ATOM 770 N N . GLY A 1 95 ? 2.105 1.179 -11.234 1.00 88.31 95 GLY A N 1
ATOM 771 C CA . GLY A 1 95 ? 1.493 -0.130 -11.457 1.00 88.31 95 GLY A CA 1
ATOM 772 C C . GLY A 1 95 ? 0.202 -0.006 -12.261 1.00 88.31 95 GLY A C 1
ATOM 773 O O . GLY A 1 95 ? -0.003 -0.711 -13.245 1.00 88.31 95 GLY A O 1
ATOM 774 N N . ALA A 1 96 ? -0.635 0.964 -11.911 1.00 91.94 96 ALA A N 1
ATOM 775 C CA . ALA A 1 96 ? -1.847 1.315 -12.636 1.00 91.94 96 ALA A CA 1
ATOM 776 C C . ALA A 1 96 ? -1.567 1.577 -14.125 1.00 91.94 96 ALA A C 1
ATOM 778 O O . ALA A 1 96 ? -2.200 0.975 -14.997 1.00 91.94 96 ALA A O 1
ATOM 779 N N . LYS A 1 97 ? -0.549 2.395 -14.424 1.00 90.44 97 LYS A N 1
ATOM 780 C CA . LYS A 1 97 ? -0.102 2.653 -15.798 1.00 90.44 97 LYS A CA 1
ATOM 781 C C . LYS A 1 97 ? 0.374 1.380 -16.500 1.00 90.44 97 LYS A C 1
ATOM 783 O O . LYS A 1 97 ? -0.003 1.152 -17.646 1.00 90.44 97 LYS A O 1
ATOM 788 N N . GLN A 1 98 ? 1.177 0.561 -15.826 1.00 86.56 98 GLN A N 1
ATOM 789 C CA . GLN A 1 98 ? 1.726 -0.671 -16.388 1.00 86.56 98 GLN A CA 1
ATOM 790 C C . GLN A 1 98 ? 0.634 -1.678 -16.777 1.00 86.56 98 GLN A C 1
ATOM 792 O O . GLN A 1 98 ? 0.691 -2.265 -17.855 1.00 86.56 98 GLN A O 1
ATOM 797 N N . PHE A 1 99 ? -0.383 -1.850 -15.930 1.00 87.31 99 PHE A N 1
ATOM 798 C CA . PHE A 1 99 ? -1.465 -2.813 -16.155 1.00 87.31 99 PHE A CA 1
ATOM 799 C C . PHE A 1 99 ? -2.680 -2.227 -16.887 1.00 87.31 99 PHE A C 1
ATOM 801 O O . PHE A 1 99 ? -3.676 -2.930 -17.074 1.00 87.31 99 PHE A O 1
ATOM 808 N N . ASN A 1 100 ? -2.621 -0.956 -17.302 1.00 91.25 100 ASN A N 1
ATOM 809 C CA . ASN A 1 100 ? -3.747 -0.220 -17.882 1.00 91.25 100 ASN A CA 1
ATOM 810 C C . ASN A 1 100 ? -5.012 -0.300 -16.994 1.00 91.25 100 ASN A C 1
ATOM 812 O O . ASN A 1 100 ? -6.104 -0.680 -17.431 1.00 91.25 100 ASN A O 1
ATOM 816 N N . LYS A 1 101 ? -4.831 0.005 -15.706 1.00 91.38 101 LYS A N 1
ATOM 817 C CA . LYS A 1 101 ? -5.855 0.027 -14.650 1.00 91.38 101 LYS A CA 1
ATOM 818 C C . LYS A 1 101 ? -5.828 1.379 -13.926 1.00 91.38 101 LYS A C 1
ATOM 820 O O . LYS A 1 101 ? -4.823 2.075 -14.005 1.00 91.38 101 LYS A O 1
ATOM 825 N N . PRO A 1 102 ? -6.899 1.778 -13.221 1.00 90.44 102 PRO A N 1
ATOM 826 C CA . PRO A 1 102 ? -6.838 2.931 -12.326 1.00 90.44 102 PRO A CA 1
ATOM 827 C C . PRO A 1 102 ? -5.980 2.626 -11.087 1.00 90.44 102 PRO A C 1
ATOM 829 O O . PRO A 1 102 ? -5.988 1.499 -10.588 1.00 90.44 102 PRO A O 1
ATOM 832 N N . ALA A 1 103 ? -5.269 3.638 -10.583 1.00 93.19 103 ALA A N 1
ATOM 833 C CA . ALA A 1 103 ? -4.599 3.572 -9.285 1.00 93.19 103 ALA A CA 1
ATOM 834 C C . ALA A 1 103 ? -5.632 3.603 -8.153 1.00 93.19 103 ALA A C 1
ATOM 836 O O . ALA A 1 103 ? -6.718 4.169 -8.306 1.00 93.19 103 ALA A O 1
ATOM 837 N N . MET A 1 104 ? -5.303 2.982 -7.020 1.00 95.25 104 MET A N 1
ATOM 838 C CA . MET A 1 104 ? -6.226 2.917 -5.891 1.00 95.25 104 MET A CA 1
ATOM 839 C C . MET A 1 104 ? -6.251 4.244 -5.126 1.00 95.25 104 MET A C 1
ATOM 841 O O . MET A 1 104 ? -5.343 4.552 -4.351 1.00 95.25 104 MET A O 1
ATOM 845 N N . GLU A 1 105 ? -7.321 5.016 -5.318 1.00 95.94 105 GLU A N 1
ATOM 846 C CA . GLU A 1 105 ? -7.613 6.173 -4.475 1.00 95.94 105 GLU A CA 1
ATOM 847 C C . GLU A 1 105 ? -7.957 5.709 -3.059 1.00 95.94 105 GLU A C 1
ATOM 849 O O . GLU A 1 105 ? -8.836 4.863 -2.854 1.00 95.94 105 GLU A O 1
ATOM 854 N N . HIS A 1 106 ? -7.293 6.296 -2.071 1.00 93.81 106 HIS A N 1
ATOM 855 C CA . HIS A 1 106 ? -7.506 5.960 -0.675 1.00 93.81 106 HIS A CA 1
ATOM 856 C C . HIS A 1 106 ? -7.338 7.176 0.243 1.00 93.81 106 HIS A C 1
ATOM 858 O O . HIS A 1 106 ? -6.786 8.215 -0.127 1.00 93.81 106 HIS A O 1
ATOM 864 N N . LYS A 1 107 ? -7.884 7.058 1.455 1.00 92.19 107 LYS A N 1
ATOM 865 C CA . LYS A 1 107 ? -7.814 8.072 2.512 1.00 92.19 107 LYS A CA 1
ATOM 866 C C . LYS A 1 107 ? -7.850 7.425 3.884 1.00 92.19 107 LYS A C 1
ATOM 868 O O . LYS A 1 107 ? -8.331 6.302 4.041 1.00 92.19 107 LYS A O 1
ATOM 873 N N . VAL A 1 108 ? -7.399 8.159 4.897 1.00 89.06 108 VAL A N 1
ATOM 874 C CA . VAL A 1 108 ? -7.440 7.684 6.285 1.00 89.06 108 VAL A CA 1
ATOM 875 C C . VAL A 1 108 ? -8.100 8.722 7.175 1.00 89.06 108 VAL A C 1
ATOM 877 O O . VAL A 1 108 ? -7.631 9.854 7.280 1.00 89.06 108 VAL A O 1
ATOM 880 N N . LYS A 1 109 ? -9.159 8.321 7.875 1.00 88.25 109 LYS A N 1
ATOM 881 C CA . LYS A 1 109 ? -9.752 9.069 8.981 1.00 88.25 109 LYS A CA 1
ATOM 882 C C . LYS A 1 109 ? -9.281 8.464 10.297 1.00 88.25 109 LYS A C 1
ATOM 884 O O . LYS A 1 109 ? -9.540 7.303 10.587 1.00 88.25 109 LYS A O 1
ATOM 889 N N . CYS A 1 110 ? -8.595 9.257 11.105 1.00 83.75 110 CYS A N 1
ATOM 890 C CA . CYS A 1 110 ? -7.970 8.794 12.331 1.00 83.75 110 CYS A CA 1
ATOM 891 C C . CYS A 1 110 ? -8.624 9.481 13.537 1.00 83.75 110 CYS A C 1
ATOM 893 O O . CYS A 1 110 ? -8.322 10.635 13.837 1.00 83.75 110 CYS A O 1
ATOM 895 N N . GLU A 1 111 ? -9.535 8.790 14.228 1.00 78.75 111 GLU A N 1
ATOM 896 C CA . GLU A 1 111 ? -10.214 9.337 15.421 1.00 78.75 111 GLU A CA 1
ATOM 897 C C . GLU A 1 111 ? -9.318 9.305 16.674 1.00 78.75 111 GLU A C 1
ATOM 899 O O . GLU A 1 111 ? -9.423 10.173 17.541 1.00 78.75 111 GLU A O 1
ATOM 904 N N . ASN A 1 112 ? -8.400 8.334 16.741 1.00 75.62 112 ASN A N 1
ATOM 905 C CA . ASN A 1 112 ? -7.457 8.100 17.842 1.00 75.62 112 ASN A CA 1
ATOM 906 C C . ASN A 1 112 ? -6.017 7.971 17.316 1.00 75.62 112 ASN A C 1
ATOM 908 O O . ASN A 1 112 ? -5.744 8.336 16.182 1.00 75.62 112 ASN A O 1
ATOM 912 N N . ILE A 1 113 ? -5.070 7.485 18.125 1.00 72.62 113 ILE A N 1
ATOM 913 C CA . ILE A 1 113 ? -3.742 7.097 17.625 1.00 72.62 113 ILE A CA 1
ATOM 914 C C . ILE A 1 113 ? -3.878 5.804 16.814 1.00 72.62 113 ILE A C 1
ATOM 916 O O . ILE A 1 113 ? -4.410 4.819 17.321 1.00 72.62 113 ILE A O 1
ATOM 920 N N . ARG A 1 114 ? -3.350 5.805 15.591 1.00 77.12 114 ARG A N 1
ATOM 921 C CA . ARG A 1 114 ? -3.325 4.659 14.676 1.00 77.12 114 ARG A CA 1
ATOM 922 C C . ARG A 1 114 ? -1.895 4.355 14.276 1.00 77.12 114 ARG A C 1
ATOM 924 O O . ARG A 1 114 ? -1.125 5.266 13.975 1.00 77.12 114 ARG A O 1
ATOM 931 N N . TRP A 1 115 ? -1.567 3.077 14.211 1.00 74.19 115 TRP A N 1
ATOM 932 C CA . TRP A 1 115 ? -0.351 2.611 13.562 1.00 74.19 115 TRP A CA 1
ATOM 933 C C . TRP A 1 115 ? -0.706 2.018 12.202 1.00 74.19 115 TRP A C 1
ATOM 935 O O . TRP A 1 115 ? -1.767 1.422 12.039 1.00 74.19 115 TRP A O 1
ATOM 945 N N . SER A 1 116 ? 0.161 2.225 11.221 1.00 73.94 116 SER A N 1
ATOM 946 C CA . SER A 1 116 ? 0.049 1.628 9.896 1.00 73.94 116 SER A CA 1
ATOM 947 C C . SER A 1 116 ? 1.389 1.037 9.527 1.00 73.94 116 SER A C 1
ATOM 949 O O . SER A 1 116 ? 2.408 1.731 9.545 1.00 73.94 116 SER A O 1
ATOM 951 N N . LEU A 1 117 ? 1.376 -0.252 9.228 1.00 78.94 117 LEU A N 1
ATOM 952 C CA . LEU A 1 117 ? 2.517 -0.964 8.691 1.00 78.94 117 LEU A CA 1
ATOM 953 C C . LEU A 1 117 ? 2.368 -0.957 7.174 1.00 78.94 117 LEU A C 1
ATOM 955 O O . LEU A 1 117 ? 1.425 -1.537 6.638 1.00 78.94 117 LEU A O 1
ATOM 959 N N . ASN A 1 118 ? 3.282 -0.267 6.501 1.00 81.31 118 ASN A N 1
ATOM 960 C CA . ASN A 1 118 ? 3.238 -0.091 5.058 1.00 81.31 118 ASN A CA 1
ATOM 961 C C . ASN A 1 118 ? 4.509 -0.647 4.431 1.00 81.31 118 ASN A C 1
ATOM 963 O O . ASN A 1 118 ? 5.603 -0.509 4.985 1.00 81.31 118 ASN A O 1
ATOM 967 N N . TYR A 1 119 ? 4.372 -1.234 3.256 1.00 84.06 119 TYR A N 1
ATOM 968 C CA . TYR A 1 119 ? 5.483 -1.579 2.391 1.00 84.06 119 TYR A CA 1
ATOM 969 C C . TYR A 1 119 ? 5.143 -1.107 0.987 1.00 84.06 119 TYR A C 1
ATOM 971 O O . TYR A 1 119 ? 4.039 -1.330 0.505 1.00 84.06 119 TYR A O 1
ATOM 979 N N . PHE A 1 120 ? 6.079 -0.430 0.347 1.00 84.88 120 PHE A N 1
ATOM 980 C CA . PHE A 1 120 ? 5.891 0.116 -0.983 1.00 84.88 120 PHE A CA 1
ATOM 981 C C . PHE A 1 120 ? 6.997 -0.396 -1.897 1.00 84.88 120 PHE A C 1
ATOM 983 O O . PHE A 1 120 ? 8.147 -0.473 -1.462 1.00 84.88 120 PHE A O 1
ATOM 990 N N . SER A 1 121 ? 6.664 -0.710 -3.147 1.00 85.31 121 SER A N 1
ATOM 991 C CA . SER A 1 121 ? 7.628 -1.073 -4.188 1.00 85.31 121 SER A CA 1
ATOM 992 C C . SER A 1 121 ? 7.456 -0.189 -5.421 1.00 85.31 121 SER A C 1
ATOM 994 O O . SER A 1 121 ? 6.361 0.282 -5.731 1.00 85.31 121 SER A O 1
ATOM 996 N N . ALA A 1 122 ? 8.564 0.107 -6.088 1.00 85.12 122 ALA A N 1
ATOM 997 C CA . ALA A 1 122 ? 8.649 1.000 -7.231 1.00 85.12 122 ALA A CA 1
ATOM 998 C C . ALA A 1 122 ? 9.819 0.584 -8.137 1.00 85.12 122 ALA A C 1
ATOM 1000 O O . ALA A 1 122 ? 10.719 -0.135 -7.686 1.00 85.12 122 ALA A O 1
ATOM 1001 N N . PRO A 1 123 ? 9.833 1.034 -9.403 1.00 84.12 123 PRO A N 1
ATOM 1002 C CA . PRO A 1 123 ? 10.923 0.755 -10.326 1.00 84.12 123 PRO A CA 1
ATOM 1003 C C . PRO A 1 123 ? 12.277 1.286 -9.824 1.00 84.12 123 PRO A C 1
ATOM 1005 O O . PRO A 1 123 ? 12.335 2.328 -9.163 1.00 84.12 123 PRO A O 1
ATOM 1008 N N . THR A 1 124 ? 13.370 0.577 -10.125 1.00 81.94 124 THR A N 1
ATOM 1009 C CA . THR A 1 124 ? 14.725 0.939 -9.649 1.00 81.94 124 THR A CA 1
ATOM 1010 C C . THR A 1 124 ? 15.228 2.295 -10.131 1.00 81.94 124 THR A C 1
ATOM 1012 O O . THR A 1 124 ? 16.032 2.925 -9.452 1.00 81.94 124 THR A O 1
ATOM 1015 N N . ASP A 1 125 ? 14.738 2.754 -11.278 1.00 81.88 125 ASP A N 1
ATOM 1016 C CA . ASP A 1 125 ? 15.087 4.013 -11.931 1.00 81.88 125 ASP A CA 1
ATOM 1017 C C . ASP A 1 125 ? 14.344 5.232 -11.359 1.00 81.88 125 ASP A C 1
ATOM 1019 O O . ASP A 1 125 ? 14.600 6.365 -11.768 1.00 81.88 125 ASP A O 1
ATOM 1023 N N . ILE A 1 126 ? 13.438 5.026 -10.398 1.00 78.06 126 ILE A N 1
ATOM 1024 C CA . ILE A 1 126 ? 12.717 6.114 -9.740 1.00 78.06 126 ILE A CA 1
ATOM 1025 C C . ILE A 1 126 ? 13.431 6.525 -8.460 1.00 78.06 126 ILE A C 1
ATOM 1027 O O . ILE A 1 126 ? 13.409 5.803 -7.466 1.00 78.06 126 ILE A O 1
ATOM 1031 N N . ASP A 1 127 ? 13.967 7.742 -8.444 1.00 71.19 127 ASP A N 1
ATOM 1032 C CA . ASP A 1 127 ? 14.500 8.347 -7.226 1.00 71.19 127 ASP A CA 1
ATOM 1033 C C . ASP A 1 127 ? 13.379 8.788 -6.276 1.00 71.19 127 ASP A C 1
ATOM 1035 O O . ASP A 1 127 ? 12.432 9.484 -6.660 1.00 71.19 127 ASP A O 1
ATOM 1039 N N . TYR A 1 128 ? 13.511 8.373 -5.013 1.00 67.06 128 TYR A N 1
ATOM 1040 C CA . TYR A 1 128 ? 12.633 8.706 -3.886 1.00 67.06 128 TYR A CA 1
ATOM 1041 C C . TYR A 1 128 ? 11.120 8.728 -4.215 1.00 67.06 128 TYR A C 1
ATOM 1043 O O . TYR A 1 128 ? 10.456 9.750 -4.035 1.00 67.06 128 TYR A O 1
ATOM 1051 N N . PRO A 1 129 ? 10.513 7.601 -4.639 1.00 68.00 129 PRO A N 1
ATOM 1052 C CA . PRO A 1 129 ? 9.089 7.565 -4.995 1.00 68.00 129 PRO A CA 1
ATOM 1053 C C . PRO A 1 129 ? 8.154 7.893 -3.821 1.00 68.00 129 PRO A C 1
ATOM 1055 O O . PRO A 1 129 ? 6.989 8.218 -4.027 1.00 68.00 129 PRO A O 1
ATOM 1058 N N . TRP A 1 130 ? 8.674 7.814 -2.598 1.00 68.94 130 TRP A N 1
ATOM 1059 C CA . TRP A 1 130 ? 7.950 7.967 -1.336 1.00 68.94 130 TRP A CA 1
ATOM 1060 C C . TRP A 1 130 ? 8.016 9.378 -0.749 1.00 68.94 130 TRP A C 1
ATOM 1062 O O . TRP A 1 130 ? 7.412 9.620 0.294 1.00 68.94 130 TRP A O 1
ATOM 1072 N N . THR A 1 131 ? 8.799 10.280 -1.344 1.00 63.88 131 THR A N 1
ATOM 1073 C CA . THR A 1 131 ? 8.839 11.685 -0.938 1.00 63.88 131 THR A CA 1
ATOM 1074 C C . THR A 1 131 ? 8.082 12.514 -1.965 1.00 63.88 131 THR A C 1
ATOM 1076 O O . THR A 1 131 ? 8.194 12.314 -3.176 1.00 63.88 131 THR A O 1
ATOM 1079 N N . VAL A 1 132 ? 7.272 13.453 -1.478 1.00 53.94 132 VAL A N 1
ATOM 1080 C CA . VAL A 1 132 ? 6.777 14.533 -2.330 1.00 53.94 132 VAL A CA 1
ATOM 1081 C C . VAL A 1 132 ? 7.989 15.429 -2.599 1.00 53.94 132 VAL A C 1
ATOM 1083 O O . VAL A 1 132 ? 8.603 15.869 -1.624 1.00 53.94 132 VAL A O 1
ATOM 1086 N N . PRO A 1 133 ? 8.388 15.673 -3.861 1.00 47.84 133 PRO A N 1
ATOM 1087 C CA . PRO A 1 133 ? 9.463 16.615 -4.149 1.00 47.84 133 PRO A CA 1
ATOM 1088 C C . PRO A 1 133 ? 9.128 17.957 -3.498 1.00 47.84 133 PRO A C 1
ATOM 1090 O O . PRO A 1 133 ? 8.009 18.441 -3.649 1.00 47.84 133 PRO A O 1
ATOM 1093 N N . GLU A 1 134 ? 10.074 18.562 -2.778 1.00 44.03 134 GLU A N 1
ATOM 1094 C CA . GLU A 1 134 ? 9.832 19.816 -2.043 1.00 44.03 134 GLU A CA 1
ATOM 1095 C C . GLU A 1 134 ? 9.474 21.011 -2.946 1.00 44.03 134 GLU A C 1
ATOM 1097 O O . GLU A 1 134 ? 9.097 22.060 -2.437 1.00 44.03 134 GLU A O 1
ATOM 1102 N N . ASN A 1 135 ? 9.529 20.860 -4.272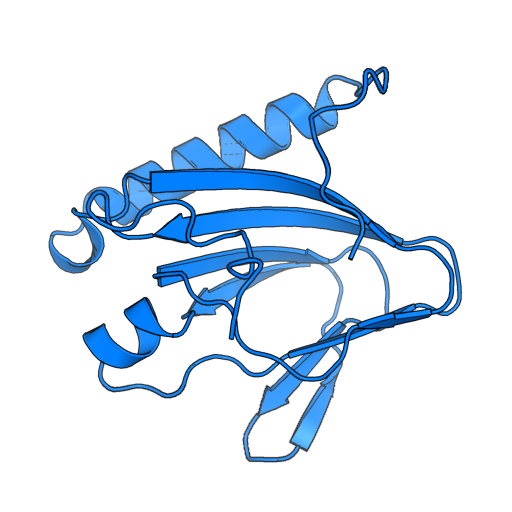 1.00 40.69 135 ASN A N 1
ATOM 1103 C CA . ASN A 1 135 ? 9.241 21.924 -5.223 1.00 40.69 135 ASN A CA 1
ATOM 1104 C C . ASN A 1 135 ? 8.289 21.439 -6.323 1.00 40.69 135 ASN A C 1
ATOM 1106 O O . ASN A 1 135 ? 8.715 20.722 -7.228 1.00 40.69 135 ASN A O 1
ATOM 1110 N N . ASN A 1 136 ? 7.030 21.875 -6.242 1.00 36.34 136 ASN A N 1
ATOM 1111 C CA . ASN A 1 136 ? 6.134 22.120 -7.377 1.00 36.34 136 ASN A CA 1
ATOM 1112 C C . ASN A 1 136 ? 5.228 23.305 -7.039 1.00 36.34 136 ASN A C 1
ATOM 1114 O O . ASN A 1 136 ? 4.482 23.198 -6.040 1.00 36.34 136 ASN A O 1
#

Radius of gyration: 14.93 Å; chains: 1; bounding box: 33×36×38 Å

Organism: NCBI:txid408172

pLDDT: mean 75.5, std 17.35, range [22.38, 97.12]

Foldseek 3Di:
DDDDDPDPDVDPPVLVVVVVVVVVVLVVVCVDPLNVQFPDKDKDKDKDAQDKFDWDFQQAAKKKKFDPDWFKWWADPNDTDIDDGGIDMFGGPVNCVSVVHDTITIMGHDRGIDIMTMMGTHGPPDDCSPDDPPDD

Sequence (136 aa):
MCDWTPGKSPMGPAATKWCMDMYNLNMDILEDDLYGNTNNFKSSLLKYHKGYIGEHTDRGTLSFVYNEYPGLYIRVNNEWKELDNGLFIWLGDMGAKQFNKPAMEHKVKCENIRWSLNYFSAPTDIDYPWTVPENN